Protein AF-A0A251WIX1-F1 (afdb_monomer_lite)

Secondary structure (DSSP, 8-state):
-------------------PPTTSHHHHHHHHHHH--SSS-HHHHHHHHHHHHHHHHHHHHTT-S-HHHHHHHHHHHHHHHHHHHHHHHHHHTPPPPPGGG------

Foldseek 3Di:
DDPDDPPPPDDDDDDDDDDDDCPDPVNVVVVDQCVDPVPDHSVVVVVLVCCLPCVLVVCVVVVVDDPVVSVVSVVVSVVSVVVVVVVVCVVVVNDDDDPPPPPDDDD

Structure (mmCIF, N/CA/C/O backbone):
data_AF-A0A251WIX1-F1
#
_entry.id   AF-A0A251WIX1-F1
#
loop_
_atom_site.group_PDB
_atom_site.id
_atom_site.type_symbol
_atom_site.label_atom_id
_atom_site.label_alt_id
_atom_site.label_comp_id
_atom_site.label_asym_id
_atom_site.label_entity_id
_atom_site.label_seq_id
_atom_site.pdbx_PDB_ins_code
_atom_site.Cartn_x
_atom_site.Cartn_y
_atom_site.Cartn_z
_atom_site.occupancy
_atom_site.B_iso_or_equiv
_atom_site.auth_seq_id
_atom_site.auth_comp_id
_atom_site.auth_asym_id
_atom_site.auth_atom_id
_atom_site.pdbx_PDB_model_num
ATOM 1 N N . MET A 1 1 ? 0.160 13.273 37.815 1.00 37.59 1 MET A N 1
ATOM 2 C CA . MET A 1 1 ? 1.061 12.531 36.905 1.00 37.59 1 MET A CA 1
ATOM 3 C C . MET A 1 1 ? 0.647 11.071 36.957 1.00 37.59 1 MET A C 1
ATOM 5 O O . MET A 1 1 ? 0.958 10.396 37.928 1.00 37.59 1 MET A O 1
ATOM 9 N N . ASN A 1 2 ? -0.154 10.618 35.992 1.00 44.62 2 ASN A N 1
ATOM 10 C CA . ASN A 1 2 ? -0.655 9.244 35.983 1.00 44.62 2 ASN A CA 1
ATOM 11 C C . ASN A 1 2 ? 0.426 8.329 35.404 1.00 44.62 2 ASN A C 1
ATOM 13 O O . ASN A 1 2 ? 0.716 8.383 34.212 1.00 44.62 2 ASN A O 1
ATOM 17 N N . ASN A 1 3 ? 1.029 7.518 36.273 1.00 50.97 3 ASN A N 1
ATOM 18 C CA . ASN A 1 3 ? 1.896 6.410 35.897 1.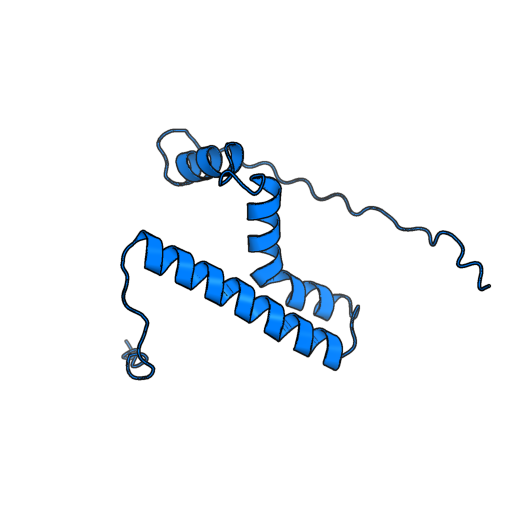00 50.97 3 ASN A CA 1
ATOM 19 C C . ASN A 1 3 ? 1.043 5.346 35.197 1.00 50.97 3 ASN A C 1
ATOM 21 O O . ASN A 1 3 ? 0.395 4.537 35.855 1.00 50.97 3 ASN A O 1
ATOM 25 N N . ILE A 1 4 ? 1.012 5.372 33.866 1.00 62.41 4 ILE A N 1
ATOM 26 C CA . ILE A 1 4 ? 0.481 4.263 33.072 1.00 62.41 4 ILE A CA 1
ATOM 27 C C . ILE A 1 4 ? 1.570 3.178 33.107 1.00 62.41 4 ILE A C 1
ATOM 29 O O . ILE A 1 4 ? 2.671 3.434 32.613 1.00 62.41 4 ILE A O 1
ATOM 33 N N . PRO A 1 5 ? 1.326 1.998 33.708 1.00 55.09 5 PRO A N 1
ATOM 34 C CA . PRO A 1 5 ? 2.285 0.902 33.645 1.00 55.09 5 PRO A CA 1
ATOM 35 C C . PRO A 1 5 ? 2.536 0.567 32.171 1.00 55.09 5 PRO A C 1
ATOM 37 O O . PRO A 1 5 ? 1.607 0.713 31.372 1.00 55.09 5 PRO A O 1
ATOM 40 N N . PRO A 1 6 ? 3.735 0.106 31.769 1.00 59.31 6 PRO A N 1
ATOM 41 C CA . PRO A 1 6 ? 3.930 -0.422 30.430 1.00 59.31 6 PRO A CA 1
ATOM 42 C C . PRO A 1 6 ? 3.034 -1.656 30.302 1.00 59.31 6 PRO A C 1
ATOM 44 O O . PRO A 1 6 ? 3.389 -2.765 30.693 1.00 59.31 6 PRO A O 1
ATOM 47 N N . THR A 1 7 ? 1.818 -1.425 29.812 1.00 57.84 7 THR A N 1
ATOM 48 C CA . THR A 1 7 ? 0.848 -2.434 29.413 1.00 57.84 7 THR A CA 1
ATOM 49 C C . THR A 1 7 ? 1.602 -3.477 28.615 1.00 57.84 7 THR A C 1
ATOM 51 O O . THR A 1 7 ? 2.399 -3.102 27.752 1.00 57.84 7 THR A O 1
ATOM 54 N N . CYS A 1 8 ? 1.367 -4.750 28.915 1.00 61.75 8 CYS A N 1
ATOM 55 C CA . CYS A 1 8 ? 1.951 -5.905 28.248 1.00 61.75 8 CYS A CA 1
ATOM 56 C C . CYS A 1 8 ? 1.585 -5.880 26.747 1.00 61.75 8 CYS A C 1
ATOM 58 O O . CYS A 1 8 ? 0.666 -6.562 26.304 1.00 61.75 8 CYS A O 1
ATOM 60 N N . ARG A 1 9 ? 2.236 -5.014 25.960 1.00 70.94 9 ARG A N 1
ATOM 61 C CA . ARG A 1 9 ? 2.047 -4.901 24.515 1.00 70.94 9 ARG A CA 1
ATOM 62 C C . ARG A 1 9 ? 2.704 -6.128 23.912 1.00 70.94 9 ARG A C 1
ATOM 64 O O . ARG A 1 9 ? 3.924 -6.166 23.755 1.00 70.94 9 ARG A O 1
ATOM 71 N N . LYS A 1 10 ? 1.898 -7.148 23.635 1.00 82.06 10 LYS A N 1
ATOM 72 C CA . LYS A 1 10 ? 2.343 -8.304 22.865 1.00 82.06 10 LYS A CA 1
ATOM 73 C C . LYS A 1 10 ? 2.587 -7.850 21.430 1.00 82.06 10 LYS A C 1
ATOM 75 O O . LYS A 1 10 ? 1.818 -7.063 20.882 1.00 82.06 10 LYS A O 1
ATOM 80 N N . ARG A 1 11 ? 3.718 -8.272 20.866 1.00 84.44 11 ARG A N 1
ATOM 81 C CA . ARG A 1 11 ? 3.994 -8.080 19.444 1.00 84.44 11 ARG A CA 1
ATOM 82 C C . ARG A 1 11 ? 3.276 -9.182 18.687 1.00 84.44 11 ARG A C 1
ATOM 84 O O . ARG A 1 11 ? 3.434 -10.346 19.035 1.00 84.44 11 ARG A O 1
ATOM 91 N N . GLU A 1 12 ? 2.529 -8.788 17.670 1.00 86.88 12 GLU A N 1
ATOM 92 C CA . GLU A 1 12 ? 1.979 -9.713 16.690 1.00 86.88 12 GLU A CA 1
ATOM 93 C C . GLU A 1 12 ? 2.959 -9.793 15.521 1.00 86.88 12 GLU A C 1
ATOM 95 O O . GLU A 1 12 ? 3.184 -8.806 14.812 1.00 86.88 12 GLU A O 1
ATOM 100 N N . ASP A 1 13 ? 3.582 -10.958 15.358 1.00 89.44 13 ASP A N 1
ATOM 101 C CA . ASP A 1 13 ? 4.502 -11.221 14.258 1.00 89.44 13 ASP A CA 1
ATOM 102 C C . ASP A 1 13 ? 3.727 -11.810 13.075 1.00 89.44 13 ASP A C 1
ATOM 104 O O . ASP A 1 13 ? 3.077 -12.848 13.179 1.00 89.44 13 ASP A O 1
ATOM 108 N N . PHE A 1 14 ? 3.833 -11.160 11.916 1.00 85.56 14 PHE A N 1
ATOM 109 C CA . PHE A 1 14 ? 3.282 -11.649 10.655 1.00 85.56 14 PHE A CA 1
ATOM 110 C C . PHE A 1 14 ? 4.414 -11.842 9.644 1.00 85.56 14 PHE A C 1
ATOM 112 O O . PHE A 1 14 ? 5.102 -10.886 9.278 1.00 85.56 14 PHE A O 1
ATOM 119 N N . SER A 1 15 ? 4.616 -13.082 9.192 1.00 88.94 15 SER A N 1
ATOM 120 C CA . SER A 1 15 ? 5.647 -13.441 8.215 1.00 88.94 15 SER A CA 1
ATOM 121 C C . SER A 1 15 ? 5.005 -13.978 6.943 1.00 88.94 15 SER A C 1
ATOM 123 O O . SER A 1 15 ? 4.280 -14.970 6.972 1.00 88.94 15 SER A O 1
ATOM 125 N N . PHE A 1 16 ? 5.301 -13.335 5.815 1.00 86.12 16 PHE A N 1
ATOM 126 C CA . PHE A 1 16 ? 4.845 -13.745 4.493 1.00 86.12 16 PHE A CA 1
ATOM 127 C C . PHE A 1 16 ? 6.029 -13.734 3.526 1.00 86.12 16 PHE A C 1
ATOM 129 O O . PHE A 1 16 ? 6.677 -12.703 3.332 1.00 86.12 16 PHE A O 1
ATOM 136 N N . ARG A 1 17 ? 6.336 -14.891 2.929 1.00 90.12 17 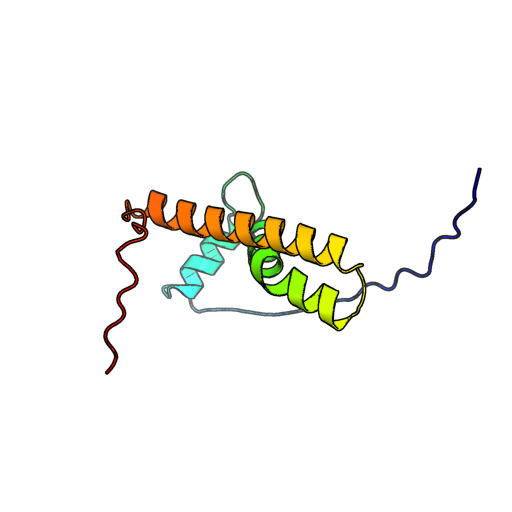ARG A N 1
ATOM 137 C CA . ARG A 1 17 ? 7.389 -15.020 1.916 1.00 90.12 17 ARG A CA 1
ATOM 138 C C . ARG A 1 17 ? 6.756 -15.115 0.538 1.00 90.12 17 ARG A C 1
ATOM 140 O O . ARG A 1 17 ? 5.997 -16.037 0.266 1.00 90.12 17 ARG A O 1
ATOM 147 N N . TYR A 1 18 ? 7.160 -14.207 -0.339 1.00 90.62 18 TYR A N 1
ATOM 148 C CA . TYR A 1 18 ? 6.770 -14.190 -1.740 1.00 90.62 18 TYR A CA 1
ATOM 149 C C . TYR A 1 18 ? 8.012 -14.030 -2.618 1.00 90.62 18 TYR A C 1
ATOM 151 O O . TYR A 1 18 ? 8.919 -13.260 -2.293 1.00 90.62 18 TYR A O 1
ATOM 159 N N . SER A 1 19 ? 8.129 -14.836 -3.672 1.00 93.94 19 SER A N 1
ATOM 160 C CA . SER A 1 19 ? 9.350 -14.933 -4.489 1.00 93.94 19 SER A CA 1
ATOM 161 C C . SER A 1 19 ? 9.006 -15.219 -5.953 1.00 93.94 19 SER A C 1
ATOM 163 O O . SER A 1 19 ? 9.184 -16.345 -6.413 1.00 93.94 19 SER A O 1
ATOM 165 N N . PRO A 1 20 ? 8.474 -14.220 -6.677 1.00 95.50 20 PRO A N 1
ATOM 166 C CA . PRO A 1 20 ? 8.127 -14.368 -8.084 1.00 95.50 20 PRO A CA 1
ATOM 167 C C . PRO A 1 20 ? 9.378 -14.493 -8.960 1.00 95.50 20 PRO A C 1
ATOM 169 O O . PRO A 1 20 ? 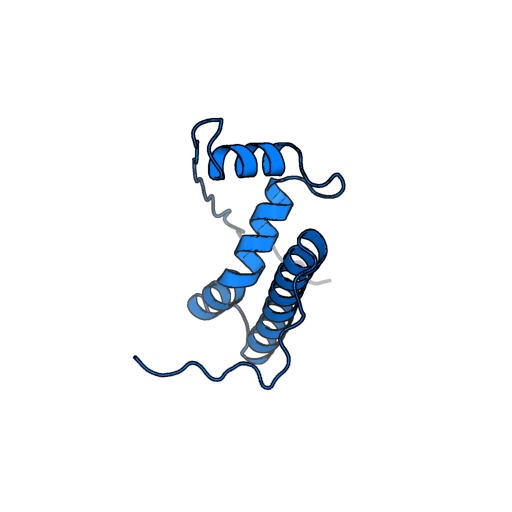10.449 -13.973 -8.625 1.00 95.50 20 PRO A O 1
ATOM 172 N N . TYR A 1 21 ? 9.230 -15.159 -10.106 1.00 97.00 21 TYR A N 1
ATOM 173 C CA . TYR A 1 21 ? 10.293 -15.266 -11.103 1.00 97.00 21 TYR A CA 1
ATOM 174 C C . TYR A 1 21 ? 10.643 -13.898 -11.696 1.00 97.00 21 TYR A C 1
ATOM 176 O O . TYR A 1 21 ? 9.775 -13.049 -11.919 1.00 97.00 21 TYR A O 1
ATOM 184 N N . THR A 1 22 ? 11.922 -13.697 -12.009 1.00 94.94 22 THR A N 1
ATOM 185 C CA . THR A 1 22 ? 12.370 -12.531 -12.776 1.00 94.94 22 THR A CA 1
ATOM 186 C C . THR A 1 22 ? 11.746 -12.534 -14.174 1.00 94.94 22 THR A C 1
ATOM 188 O O . THR A 1 22 ? 11.404 -13.581 -14.716 1.00 94.94 22 THR A O 1
ATOM 191 N N . GLY A 1 23 ? 11.548 -11.346 -14.751 1.00 95.19 23 GLY A N 1
ATOM 192 C CA . GLY A 1 23 ? 10.913 -11.193 -16.066 1.00 95.19 23 GLY A CA 1
ATOM 193 C C . GLY A 1 23 ? 9.383 -11.308 -16.068 1.00 95.19 23 GLY A C 1
ATOM 194 O O . GLY A 1 23 ? 8.765 -11.036 -17.091 1.00 95.19 23 GLY A O 1
ATOM 195 N N . THR A 1 24 ? 8.758 -11.653 -14.938 1.00 97.62 24 THR A N 1
ATOM 196 C CA . THR A 1 24 ? 7.298 -11.573 -14.762 1.00 97.62 24 THR A CA 1
ATOM 197 C C . THR A 1 24 ? 6.877 -10.191 -14.252 1.00 97.62 24 THR A C 1
ATOM 199 O O . THR A 1 24 ? 7.699 -9.455 -13.698 1.00 97.62 24 THR A O 1
ATOM 202 N N . GLN A 1 25 ? 5.592 -9.844 -14.397 1.00 96.94 25 GLN A N 1
ATOM 203 C CA . GLN A 1 25 ? 5.027 -8.612 -13.826 1.00 96.94 25 GLN A CA 1
ATOM 204 C C . GLN A 1 25 ? 5.253 -8.545 -12.308 1.00 96.94 25 GLN A C 1
ATOM 206 O O . GLN A 1 25 ? 5.729 -7.533 -11.797 1.00 96.94 25 GLN A O 1
ATOM 211 N N . ASP A 1 26 ? 5.035 -9.657 -11.606 1.00 96.56 26 ASP A N 1
ATOM 212 C CA . ASP A 1 26 ? 5.283 -9.755 -10.166 1.00 96.56 26 ASP A CA 1
ATOM 213 C C . ASP A 1 26 ? 6.774 -9.636 -9.816 1.00 96.56 26 ASP A C 1
ATOM 215 O O . ASP A 1 26 ? 7.148 -9.028 -8.809 1.00 96.56 26 ASP A O 1
ATOM 219 N N . GLY A 1 27 ? 7.653 -10.176 -10.666 1.00 96.94 27 GLY A N 1
ATOM 220 C CA . GLY A 1 27 ? 9.100 -9.998 -10.559 1.00 96.94 27 GLY A CA 1
ATOM 221 C C . GLY A 1 27 ? 9.515 -8.531 -10.674 1.00 96.94 27 GLY A C 1
ATOM 222 O O . GLY A 1 27 ? 10.332 -8.057 -9.879 1.00 96.94 27 GLY A O 1
ATOM 223 N N . ALA A 1 28 ? 8.924 -7.796 -11.620 1.00 95.69 28 ALA A N 1
ATOM 224 C CA . ALA A 1 28 ? 9.143 -6.361 -11.783 1.00 95.69 28 ALA A CA 1
ATOM 225 C C . ALA A 1 28 ? 8.603 -5.562 -10.586 1.00 95.69 28 ALA A C 1
ATOM 227 O O . ALA A 1 28 ? 9.310 -4.696 -10.067 1.00 95.69 28 ALA A O 1
ATOM 228 N N . LEU A 1 29 ? 7.412 -5.907 -10.083 1.00 94.31 29 LEU A N 1
ATOM 229 C CA . LEU A 1 29 ? 6.845 -5.314 -8.870 1.00 94.31 29 LEU A CA 1
ATOM 230 C C . LEU A 1 29 ? 7.761 -5.529 -7.658 1.00 94.31 29 LEU A C 1
ATOM 232 O O . LEU A 1 29 ? 8.042 -4.585 -6.919 1.00 94.31 29 LEU A O 1
ATOM 236 N N . MET A 1 30 ? 8.283 -6.744 -7.461 1.00 94.19 30 MET A N 1
ATOM 237 C CA . MET A 1 30 ? 9.225 -7.001 -6.367 1.00 94.19 30 MET A CA 1
ATOM 238 C C . MET A 1 30 ? 10.532 -6.229 -6.523 1.00 94.19 30 MET A C 1
ATOM 240 O O . MET A 1 30 ? 11.071 -5.753 -5.524 1.00 94.19 30 MET A O 1
ATOM 244 N N . ALA A 1 31 ? 11.056 -6.089 -7.742 1.00 93.25 31 ALA A N 1
ATOM 245 C CA . ALA A 1 31 ? 12.241 -5.272 -7.987 1.00 93.25 31 ALA A CA 1
ATOM 246 C C . ALA A 1 31 ? 11.982 -3.788 -7.672 1.00 93.25 31 ALA A C 1
ATOM 248 O O . ALA A 1 31 ? 12.807 -3.153 -7.012 1.00 93.25 31 ALA A O 1
ATOM 249 N N . PHE A 1 32 ? 10.819 -3.264 -8.072 1.00 92.25 32 PHE A N 1
ATOM 250 C CA . PHE A 1 32 ? 10.391 -1.900 -7.764 1.00 92.25 32 PHE A CA 1
ATOM 251 C C . PHE A 1 32 ? 10.280 -1.672 -6.254 1.00 92.25 32 PHE A C 1
ATOM 253 O O . PHE A 1 32 ? 10.923 -0.771 -5.720 1.00 92.25 32 PHE A O 1
ATOM 260 N N . LEU A 1 33 ? 9.547 -2.530 -5.538 1.00 92.62 33 LEU A N 1
ATOM 261 C CA . LEU A 1 33 ? 9.389 -2.399 -4.089 1.00 92.62 33 LEU A CA 1
ATOM 262 C C . LEU A 1 33 ? 10.737 -2.510 -3.367 1.00 92.62 33 LEU A C 1
ATOM 264 O O . LEU A 1 33 ? 11.015 -1.717 -2.476 1.00 92.62 33 LEU A O 1
ATOM 268 N N . LYS A 1 34 ? 11.631 -3.420 -3.771 1.00 90.44 34 LYS A N 1
ATOM 269 C CA . LYS A 1 34 ? 12.980 -3.500 -3.177 1.00 90.44 34 LYS A CA 1
ATOM 270 C C . LYS A 1 34 ? 13.782 -2.206 -3.337 1.00 90.44 34 LYS A C 1
ATOM 272 O O . LYS A 1 34 ? 14.558 -1.879 -2.444 1.00 90.44 34 LYS A O 1
ATOM 277 N N . LYS A 1 35 ? 13.603 -1.493 -4.451 1.00 90.75 35 LYS A N 1
ATOM 278 C CA . LYS A 1 35 ? 14.250 -0.201 -4.711 1.00 90.75 35 LYS A CA 1
ATOM 279 C C . LYS A 1 35 ? 13.591 0.947 -3.934 1.00 90.75 35 LYS A C 1
ATOM 281 O O . LYS A 1 35 ? 14.297 1.849 -3.493 1.00 90.75 35 LYS A O 1
ATOM 286 N N . GLY A 1 36 ? 12.271 0.895 -3.756 1.00 88.62 36 GLY A N 1
ATOM 287 C CA . GLY A 1 36 ? 11.469 2.012 -3.252 1.00 88.62 36 GLY A CA 1
ATOM 288 C C . GLY A 1 36 ? 11.211 3.076 -4.324 1.00 88.62 36 GLY A C 1
ATOM 289 O O . GLY A 1 36 ? 11.678 2.962 -5.461 1.00 88.62 36 GLY A O 1
ATOM 290 N N . ASP A 1 37 ? 10.475 4.124 -3.953 1.00 84.00 37 ASP A N 1
ATOM 291 C CA . ASP A 1 37 ? 10.133 5.253 -4.839 1.00 84.00 37 ASP A CA 1
ATOM 292 C C . ASP A 1 37 ? 11.112 6.442 -4.713 1.00 84.00 37 ASP A C 1
ATOM 294 O O . ASP A 1 37 ? 10.935 7.475 -5.353 1.00 84.00 37 ASP A O 1
ATOM 298 N N . GLY A 1 38 ? 12.165 6.291 -3.900 1.00 83.88 38 GLY A N 1
ATOM 299 C CA . GLY A 1 38 ? 13.142 7.340 -3.586 1.00 83.88 3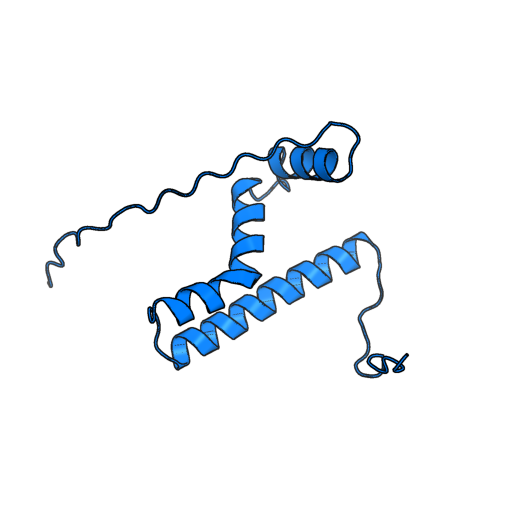8 GLY A CA 1
ATOM 300 C C . GLY A 1 38 ? 12.802 8.169 -2.343 1.00 83.88 38 GLY A C 1
ATOM 301 O O . GLY A 1 38 ? 13.683 8.856 -1.830 1.00 83.88 38 GLY A O 1
ATOM 302 N N . VAL A 1 39 ? 11.576 8.064 -1.822 1.00 85.31 39 VAL A N 1
ATOM 303 C CA . VAL A 1 39 ? 11.127 8.710 -0.576 1.00 85.31 39 VAL A CA 1
ATOM 304 C C . VAL A 1 39 ? 10.837 7.663 0.499 1.00 85.31 39 VAL A C 1
ATOM 306 O O . VAL A 1 39 ? 11.277 7.805 1.638 1.00 85.31 39 VAL A O 1
ATOM 309 N N . LYS A 1 40 ? 10.123 6.600 0.130 1.00 85.19 40 LYS A N 1
ATOM 310 C CA . LYS A 1 40 ? 9.683 5.506 0.993 1.00 85.19 40 LYS A CA 1
ATOM 311 C C . LYS A 1 40 ? 10.393 4.210 0.647 1.00 85.19 40 LYS A C 1
ATOM 313 O O . LYS A 1 40 ? 10.670 3.890 -0.515 1.00 85.19 40 LYS A O 1
ATOM 318 N N . GLN A 1 41 ? 10.635 3.411 1.677 1.00 89.94 41 GLN A N 1
ATOM 319 C CA . GLN A 1 41 ? 11.114 2.046 1.495 1.00 89.94 41 GLN A CA 1
ATOM 320 C C . GLN A 1 41 ? 9.975 1.153 0.984 1.00 89.94 41 GLN A C 1
ATOM 322 O O . GLN A 1 41 ? 8.810 1.351 1.326 1.00 89.94 41 GLN A O 1
ATOM 327 N N . GLY A 1 42 ? 10.297 0.090 0.241 1.00 88.06 42 GLY A N 1
ATOM 328 C CA . GLY A 1 42 ? 9.291 -0.856 -0.266 1.00 88.06 42 GLY A CA 1
ATOM 329 C C . GLY A 1 42 ? 8.343 -1.418 0.779 1.00 88.06 42 GLY A C 1
ATOM 330 O O . GLY A 1 42 ? 7.163 -1.630 0.509 1.00 88.06 42 GLY A O 1
ATOM 331 N N . LYS A 1 43 ? 8.854 -1.643 1.992 1.00 88.56 43 LYS A N 1
ATOM 332 C CA . LYS A 1 43 ? 8.044 -2.108 3.118 1.00 88.56 43 LYS A CA 1
ATOM 333 C C . LYS A 1 43 ? 6.966 -1.091 3.495 1.00 88.56 43 LYS A C 1
ATOM 335 O O . LYS A 1 43 ? 5.852 -1.490 3.812 1.00 88.56 43 LYS A O 1
ATOM 340 N N . GLU A 1 44 ? 7.284 0.197 3.466 1.00 91.00 44 GLU A N 1
ATOM 341 C CA . GLU A 1 44 ? 6.335 1.267 3.779 1.00 91.00 44 GLU A CA 1
ATOM 342 C C . GLU A 1 44 ? 5.269 1.362 2.691 1.00 91.00 44 GLU A C 1
ATOM 344 O O . GLU A 1 44 ? 4.085 1.343 3.015 1.00 91.00 44 GLU A O 1
ATOM 349 N N . LEU A 1 45 ? 5.676 1.325 1.417 1.00 90.19 45 LEU A N 1
ATOM 350 C CA . LEU A 1 45 ? 4.757 1.296 0.272 1.00 90.19 45 LEU A CA 1
ATOM 351 C C . LEU A 1 45 ? 3.780 0.113 0.350 1.00 90.19 45 LEU A C 1
ATOM 353 O O . LEU A 1 45 ? 2.568 0.274 0.183 1.00 90.19 45 LEU A O 1
ATOM 357 N N . MET A 1 46 ? 4.293 -1.080 0.665 1.00 91.62 46 MET A N 1
ATOM 358 C CA . MET A 1 46 ? 3.474 -2.281 0.835 1.00 91.62 46 MET A CA 1
ATOM 359 C C . MET A 1 46 ? 2.503 -2.136 2.014 1.00 91.62 46 MET A C 1
ATOM 361 O O . MET A 1 46 ? 1.314 -2.412 1.869 1.00 91.62 46 MET A O 1
ATOM 365 N N . LEU A 1 47 ? 2.987 -1.690 3.178 1.00 92.25 47 LEU A N 1
ATOM 366 C CA . LEU A 1 47 ? 2.148 -1.536 4.366 1.00 92.25 47 LEU A CA 1
ATOM 367 C C . LEU A 1 47 ? 1.065 -0.476 4.170 1.00 92.25 47 LEU A C 1
ATOM 369 O O . LEU A 1 47 ? -0.063 -0.695 4.600 1.00 92.25 47 LEU A O 1
ATOM 373 N N . GLU A 1 48 ? 1.369 0.649 3.529 1.00 91.69 48 GLU A N 1
ATOM 374 C CA . GLU A 1 48 ? 0.367 1.670 3.210 1.00 91.69 48 GLU A CA 1
ATOM 375 C C . GLU A 1 48 ? -0.718 1.124 2.283 1.00 91.69 48 GLU A C 1
ATOM 377 O O . GLU A 1 48 ? -1.900 1.331 2.552 1.00 91.69 48 GLU A O 1
ATOM 382 N N . SER A 1 49 ? -0.331 0.356 1.263 1.00 91.94 49 SER A N 1
ATOM 383 C CA . SER A 1 49 ? -1.270 -0.288 0.337 1.00 91.94 49 SER A CA 1
ATOM 384 C C . SER A 1 49 ? -2.201 -1.267 1.058 1.00 91.94 49 SER A C 1
ATOM 386 O O . SER A 1 49 ? -3.419 -1.204 0.907 1.00 91.94 49 SER A O 1
ATOM 388 N N . VAL A 1 50 ? -1.646 -2.127 1.917 1.00 94.44 50 VAL A N 1
ATOM 389 C CA . VAL A 1 50 ? -2.429 -3.096 2.703 1.00 94.44 50 VAL A CA 1
ATOM 390 C C . VAL A 1 50 ? -3.350 -2.388 3.702 1.00 94.44 50 VAL A C 1
ATOM 392 O O . VAL A 1 50 ? -4.517 -2.758 3.832 1.00 94.44 50 VAL A O 1
ATOM 395 N N . ARG A 1 51 ? -2.856 -1.358 4.399 1.00 95.38 51 ARG A N 1
ATOM 396 C CA . ARG A 1 51 ? -3.631 -0.613 5.406 1.00 95.38 51 ARG A CA 1
ATOM 397 C C . ARG A 1 51 ? -4.773 0.183 4.791 1.00 95.38 51 ARG A C 1
ATOM 399 O O . ARG A 1 51 ? -5.844 0.225 5.390 1.00 95.38 51 ARG A O 1
ATOM 406 N N . ALA A 1 52 ? -4.555 0.787 3.623 1.00 95.62 52 ALA A N 1
ATOM 407 C CA . ALA A 1 52 ? -5.580 1.563 2.933 1.00 95.62 52 ALA A CA 1
ATOM 408 C C . ALA A 1 52 ? -6.858 0.738 2.709 1.00 95.62 52 ALA A C 1
ATOM 410 O O . ALA A 1 52 ? -7.951 1.272 2.856 1.00 95.62 52 ALA A O 1
ATOM 411 N N . PHE A 1 53 ? -6.725 -0.567 2.453 1.00 95.44 53 PHE A N 1
ATOM 412 C CA . PHE A 1 53 ? -7.867 -1.451 2.230 1.00 95.44 53 PHE A CA 1
ATOM 413 C C . PHE A 1 53 ? -8.327 -2.208 3.490 1.00 95.44 53 PHE A C 1
ATOM 415 O O . PHE A 1 53 ? -9.512 -2.214 3.816 1.00 95.44 53 PHE A O 1
ATOM 422 N N . TRP A 1 54 ? -7.411 -2.846 4.228 1.00 96.69 54 TRP A N 1
ATOM 423 C CA . TRP A 1 54 ? -7.787 -3.826 5.259 1.00 96.69 54 TRP A CA 1
ATOM 424 C C . TRP A 1 54 ? -7.939 -3.258 6.673 1.00 96.69 54 TRP A C 1
ATOM 426 O O . TRP A 1 54 ? -8.543 -3.916 7.522 1.00 96.69 54 TRP A O 1
ATOM 436 N N . MET A 1 55 ? -7.425 -2.055 6.956 1.00 96.94 55 MET A N 1
ATOM 437 C CA . MET A 1 55 ? -7.368 -1.546 8.335 1.00 96.94 55 MET A CA 1
ATOM 438 C C . MET A 1 55 ? -8.758 -1.390 8.963 1.00 96.94 55 MET A C 1
ATOM 440 O O . MET A 1 55 ? -8.961 -1.780 10.108 1.00 96.94 55 MET A O 1
ATOM 444 N N . VAL A 1 56 ? -9.729 -0.863 8.211 1.00 96.88 56 VAL A N 1
ATOM 445 C CA . VAL A 1 56 ? -11.101 -0.661 8.707 1.00 96.88 56 VAL A CA 1
ATOM 446 C C . VAL A 1 56 ? -11.741 -1.994 9.091 1.00 96.88 56 VAL A C 1
ATOM 448 O O . VAL A 1 56 ? -12.352 -2.101 10.152 1.00 96.88 56 VAL A O 1
ATOM 451 N N . ALA A 1 57 ? -11.574 -3.020 8.250 1.00 96.31 57 ALA A N 1
ATOM 452 C CA . ALA A 1 57 ? -12.112 -4.352 8.504 1.00 96.31 57 ALA A CA 1
ATOM 453 C C . ALA A 1 57 ? -11.487 -4.979 9.758 1.00 96.31 57 ALA A C 1
ATOM 455 O O . ALA A 1 57 ? -12.220 -5.491 10.601 1.00 96.31 57 ALA A O 1
ATOM 456 N N . ALA A 1 58 ? -10.164 -4.861 9.912 1.00 96.62 58 ALA A N 1
ATOM 457 C CA . ALA A 1 58 ? -9.444 -5.363 11.079 1.00 96.62 58 ALA A CA 1
ATOM 458 C C . ALA A 1 58 ? -9.859 -4.643 12.376 1.00 96.62 58 ALA A C 1
ATOM 460 O O . ALA A 1 58 ? -10.179 -5.283 13.373 1.00 96.62 58 ALA A O 1
ATOM 461 N N . CYS A 1 59 ? -9.926 -3.307 12.377 1.00 97.00 59 CYS A N 1
ATOM 462 C CA . CYS A 1 59 ? -10.354 -2.558 13.563 1.00 97.00 59 CYS A CA 1
ATOM 463 C C . CYS A 1 59 ? -11.816 -2.839 13.936 1.00 97.00 59 CYS A C 1
ATOM 465 O O . CYS A 1 59 ? -12.147 -2.867 15.122 1.00 97.00 59 CYS A O 1
ATOM 467 N N . ARG A 1 60 ? -12.683 -3.060 12.939 1.00 95.75 60 ARG A N 1
ATOM 468 C CA . ARG A 1 60 ? -14.087 -3.417 13.155 1.00 95.75 60 ARG A CA 1
ATOM 469 C C . ARG A 1 60 ? -14.241 -4.829 13.726 1.00 95.75 60 ARG A C 1
ATOM 471 O O . ARG A 1 60 ? -15.072 -4.998 14.613 1.00 95.75 60 ARG A O 1
ATOM 478 N N . SER A 1 61 ? -13.494 -5.823 13.234 1.00 96.44 61 SER A N 1
ATOM 479 C CA . SER A 1 61 ? -13.596 -7.207 13.729 1.00 96.44 61 SER A CA 1
ATOM 480 C C . SER A 1 61 ? -13.140 -7.336 15.178 1.00 96.44 61 SER A C 1
ATOM 482 O O . SER A 1 61 ? -13.757 -8.062 15.949 1.00 96.44 61 SER A O 1
ATOM 484 N N . GLU A 1 62 ? -12.106 -6.585 15.552 1.00 94.25 62 GLU A N 1
ATOM 485 C CA . GLU A 1 62 ? -11.528 -6.600 16.898 1.00 94.25 62 GLU A CA 1
ATOM 486 C C . GLU A 1 62 ? -12.229 -5.640 17.879 1.00 94.25 62 GLU A C 1
ATOM 488 O O . GLU A 1 62 ? -11.891 -5.605 19.060 1.00 94.25 62 GLU A O 1
ATOM 493 N N . GLY A 1 63 ? -13.187 -4.825 17.413 1.00 93.62 63 GLY A N 1
ATOM 494 C CA . GLY A 1 63 ? -13.889 -3.848 18.257 1.00 93.62 63 GLY A CA 1
ATOM 495 C C . GLY A 1 63 ? -12.965 -2.793 18.881 1.00 93.62 63 GLY A C 1
ATOM 496 O O . GLY A 1 63 ? -13.241 -2.303 19.973 1.00 93.62 63 GLY A O 1
ATOM 497 N N . LEU A 1 64 ? -11.855 -2.460 18.211 1.00 91.88 64 LEU A N 1
ATOM 498 C CA . LEU A 1 64 ? -10.785 -1.616 18.766 1.00 91.88 64 LEU A CA 1
ATOM 499 C C . LEU A 1 64 ? -11.136 -0.129 18.855 1.00 91.88 64 LEU A C 1
ATOM 501 O O . LEU A 1 64 ? -10.467 0.612 19.569 1.00 91.88 64 LEU A O 1
ATOM 505 N N . LEU A 1 65 ? -12.127 0.309 18.085 1.00 95.50 65 LEU A N 1
ATOM 506 C CA . LEU A 1 65 ? -12.465 1.709 17.876 1.00 95.50 65 LEU A CA 1
ATOM 507 C C . LEU A 1 65 ? -13.968 1.914 18.070 1.00 95.50 65 LEU A C 1
ATOM 509 O O . LEU A 1 65 ? -14.777 1.035 17.754 1.00 95.50 65 LEU A O 1
ATOM 513 N N . SER A 1 66 ? -14.345 3.095 18.553 1.00 96.38 66 SER A N 1
ATOM 514 C CA . SER A 1 66 ? -15.739 3.536 18.543 1.00 96.38 66 SER A CA 1
ATOM 515 C C . SER A 1 66 ? -16.268 3.664 17.108 1.00 96.38 66 SER A C 1
ATOM 517 O O . SER A 1 66 ? -15.506 3.714 16.142 1.00 96.38 66 SER A O 1
ATOM 519 N N . GLN A 1 67 ? -17.591 3.745 16.949 1.00 96.25 67 GLN A N 1
ATOM 520 C CA . GLN A 1 67 ? -18.197 3.918 15.623 1.00 96.25 67 GLN A CA 1
ATOM 521 C C . GLN A 1 67 ? -17.728 5.202 14.927 1.00 96.25 67 GLN A C 1
ATOM 523 O O . GLN A 1 67 ? -17.476 5.179 13.726 1.00 96.25 67 GLN A O 1
ATOM 528 N N . GLU A 1 68 ? -17.544 6.290 15.677 1.00 97.31 68 GLU A N 1
ATOM 529 C CA . GLU A 1 68 ? -17.047 7.553 15.122 1.00 97.31 68 GLU A CA 1
ATOM 530 C C . GLU A 1 68 ? -15.585 7.432 14.665 1.00 97.31 68 GLU A C 1
ATOM 532 O O . GLU A 1 68 ? -15.230 7.848 13.563 1.00 97.31 68 GLU A O 1
ATOM 537 N N . GLU A 1 69 ? -14.734 6.782 15.462 1.00 97.75 69 GLU A N 1
ATOM 538 C CA . GLU A 1 69 ? -13.337 6.534 15.089 1.00 97.75 69 GLU A CA 1
ATOM 539 C C . GLU A 1 69 ? -13.219 5.589 1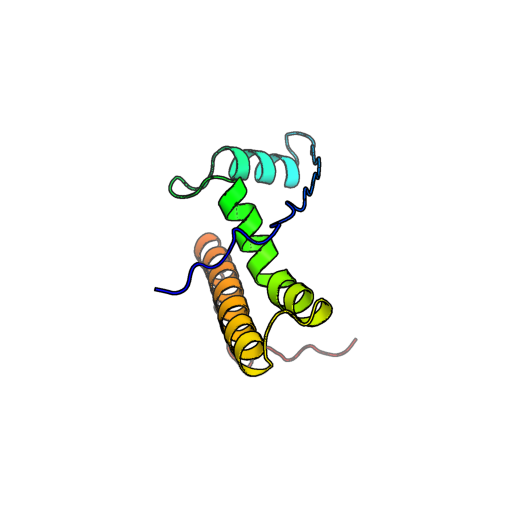3.885 1.00 97.75 69 GLU A C 1
ATOM 541 O O . GLU A 1 69 ? -12.388 5.822 13.006 1.00 97.75 69 GLU A O 1
ATOM 546 N N . LEU A 1 70 ? -14.064 4.553 13.801 1.00 97.44 70 LEU A N 1
ATOM 547 C CA . LEU A 1 70 ? -14.141 3.670 12.633 1.00 97.44 70 LEU A CA 1
ATOM 548 C C . LEU A 1 70 ? -14.594 4.424 11.384 1.00 97.44 70 LEU A C 1
ATOM 550 O O . LEU A 1 70 ? -14.039 4.201 10.307 1.00 97.44 70 LEU A O 1
ATOM 554 N N . HIS A 1 71 ? -15.573 5.318 11.516 1.00 97.69 71 HIS A N 1
ATOM 555 C CA . HIS A 1 71 ? -16.046 6.142 10.411 1.00 97.69 71 HIS A CA 1
ATOM 556 C C . HIS A 1 71 ? -14.937 7.071 9.905 1.00 97.69 71 HIS A C 1
ATOM 558 O O . HIS A 1 71 ? -14.633 7.087 8.708 1.00 97.69 71 HIS A O 1
ATOM 564 N N . GLN A 1 72 ? -14.247 7.764 10.813 1.00 98.06 72 GLN A N 1
ATOM 565 C CA . GLN A 1 72 ? -13.136 8.640 10.454 1.00 98.06 72 GLN A CA 1
ATOM 566 C C . GLN A 1 72 ? -11.946 7.869 9.857 1.00 98.06 72 GLN A C 1
ATOM 568 O O . GLN A 1 72 ? -11.314 8.345 8.906 1.00 98.06 72 GLN A O 1
ATOM 573 N N . LEU A 1 73 ? -11.650 6.674 10.378 1.00 97.81 73 LEU A N 1
ATOM 574 C CA . LEU A 1 73 ? -10.664 5.763 9.797 1.00 97.81 73 LEU A CA 1
ATOM 575 C C . LEU A 1 73 ? -11.070 5.354 8.376 1.00 97.81 73 LEU A C 1
ATOM 577 O O . LEU A 1 73 ? -10.233 5.396 7.476 1.00 97.81 73 LEU A O 1
ATOM 581 N N . GLY A 1 74 ? -12.348 5.035 8.161 1.00 97.62 74 GLY A N 1
ATOM 582 C CA . GLY A 1 74 ? -12.914 4.733 6.848 1.00 97.62 74 GLY A CA 1
ATOM 583 C C . GLY A 1 74 ? -12.682 5.851 5.837 1.00 97.62 74 GLY A C 1
ATOM 584 O O . GLY A 1 74 ? -12.130 5.601 4.767 1.00 97.62 74 GLY A O 1
ATOM 585 N N . LEU A 1 75 ? -12.996 7.096 6.203 1.00 98.06 75 LEU A N 1
ATOM 586 C CA . LEU A 1 75 ? -12.748 8.265 5.349 1.00 98.06 75 LEU A CA 1
ATOM 587 C C . LEU A 1 75 ? -11.264 8.418 4.986 1.00 98.06 75 LEU A C 1
ATOM 589 O O . LEU A 1 75 ? -10.928 8.738 3.846 1.00 98.06 75 LEU A O 1
ATOM 593 N N . ASN A 1 76 ? -10.362 8.173 5.938 1.00 97.25 76 ASN A N 1
ATOM 594 C CA . ASN A 1 76 ? -8.922 8.250 5.693 1.00 97.25 76 ASN A CA 1
ATOM 595 C C . ASN A 1 76 ? -8.435 7.131 4.758 1.00 97.25 76 ASN A C 1
ATOM 597 O O . ASN A 1 76 ? -7.622 7.391 3.870 1.00 97.25 76 ASN A O 1
ATOM 601 N N . CYS A 1 77 ? -8.954 5.914 4.929 1.00 97.62 77 CYS A N 1
ATOM 602 C CA . CYS A 1 77 ? -8.688 4.774 4.056 1.00 97.62 77 CYS A CA 1
ATOM 603 C C . CYS A 1 77 ? -9.182 5.023 2.623 1.00 97.62 77 CYS A C 1
ATOM 605 O O . CYS A 1 77 ? -8.406 4.841 1.687 1.00 97.62 77 CYS A O 1
ATOM 607 N N . CYS A 1 78 ? -10.408 5.532 2.443 1.00 97.44 78 CYS A N 1
ATOM 608 C CA . CYS A 1 78 ? -10.932 5.898 1.122 1.00 97.44 78 CYS A CA 1
ATOM 609 C C . CYS A 1 78 ? -10.040 6.931 0.425 1.00 97.44 78 CYS A C 1
ATOM 611 O O . CYS A 1 78 ? -9.599 6.693 -0.694 1.00 97.44 78 CYS A O 1
ATOM 613 N N . ARG A 1 79 ? -9.666 8.015 1.117 1.00 96.19 79 ARG A N 1
ATOM 614 C CA . ARG A 1 79 ? -8.753 9.032 0.563 1.00 96.19 79 ARG A CA 1
ATOM 615 C C . ARG A 1 79 ? -7.393 8.458 0.164 1.00 96.19 79 ARG A C 1
ATOM 617 O O . ARG A 1 79 ? -6.783 8.922 -0.795 1.00 96.19 79 ARG A O 1
ATOM 624 N N . ALA A 1 80 ? -6.876 7.483 0.913 1.00 95.50 80 ALA A N 1
ATOM 625 C CA . ALA A 1 80 ? -5.617 6.826 0.572 1.00 95.50 80 ALA A CA 1
ATOM 626 C C . ALA A 1 80 ? -5.748 5.978 -0.703 1.00 95.50 80 ALA A C 1
ATOM 628 O O . ALA A 1 80 ? -4.866 6.038 -1.557 1.00 95.50 80 ALA A O 1
ATOM 629 N N . LEU A 1 81 ? -6.853 5.241 -0.851 1.00 96.06 81 LEU A N 1
ATOM 630 C CA . LEU A 1 81 ? -7.154 4.471 -2.060 1.00 96.06 81 LEU A CA 1
ATOM 631 C C . LEU A 1 81 ? -7.365 5.387 -3.270 1.00 96.06 81 LEU A C 1
ATOM 633 O O . LEU A 1 81 ? -6.790 5.138 -4.322 1.00 96.06 81 LEU A O 1
ATOM 637 N N . GLU A 1 82 ? -8.115 6.477 -3.117 1.00 95.06 82 GLU A N 1
ATOM 638 C CA . GLU A 1 82 ? -8.324 7.474 -4.175 1.00 95.06 82 GLU A CA 1
ATOM 639 C C . GLU A 1 82 ? -6.993 8.033 -4.682 1.00 95.06 82 GLU A C 1
ATOM 641 O O . GLU A 1 82 ? -6.741 8.007 -5.883 1.00 95.06 82 GLU A O 1
ATOM 646 N N . ARG A 1 83 ? -6.078 8.404 -3.777 1.00 92.50 83 ARG A N 1
ATOM 647 C CA . ARG A 1 83 ? -4.724 8.845 -4.154 1.00 92.50 83 ARG A CA 1
ATOM 648 C C . ARG A 1 83 ? -3.926 7.775 -4.897 1.00 92.50 83 ARG A C 1
ATOM 650 O O . ARG A 1 83 ? -3.164 8.107 -5.798 1.00 92.50 83 ARG A O 1
ATOM 657 N N . GLN A 1 84 ? -4.066 6.502 -4.523 1.00 92.38 84 GLN A N 1
ATOM 658 C CA . GLN A 1 84 ? -3.414 5.403 -5.245 1.00 92.38 84 GLN A CA 1
ATOM 659 C C . GLN A 1 84 ? -3.985 5.250 -6.656 1.00 92.38 84 GLN A C 1
ATOM 661 O O . GLN A 1 84 ? -3.230 5.029 -7.602 1.00 92.38 84 GLN A O 1
ATOM 666 N N . VAL A 1 85 ? -5.301 5.402 -6.811 1.00 94.94 85 VAL A N 1
ATOM 667 C CA . VAL A 1 85 ? -5.945 5.392 -8.126 1.00 94.94 85 VAL A CA 1
ATOM 668 C C . VAL A 1 85 ? -5.475 6.586 -8.959 1.00 94.94 85 VAL A C 1
ATOM 670 O O . VAL A 1 85 ? -5.118 6.399 -10.121 1.00 94.94 85 VAL A O 1
ATOM 673 N N . ASP A 1 86 ? -5.420 7.785 -8.381 1.00 93.50 86 ASP A N 1
ATOM 674 C CA . ASP A 1 86 ? -4.955 8.991 -9.073 1.00 93.50 86 ASP A CA 1
ATOM 675 C C . ASP A 1 86 ? -3.501 8.858 -9.529 1.00 93.50 86 ASP A C 1
ATOM 677 O O . ASP A 1 86 ? -3.203 9.147 -10.683 1.00 93.50 86 ASP A O 1
ATOM 681 N N . TYR A 1 87 ? -2.623 8.296 -8.696 1.00 91.06 87 TYR A N 1
ATOM 682 C CA . TYR A 1 87 ? -1.248 7.989 -9.091 1.00 91.06 87 TYR A CA 1
ATOM 683 C C . TYR A 1 87 ? -1.180 7.071 -10.324 1.00 91.06 87 TYR A C 1
ATOM 685 O O . TYR A 1 87 ? -0.450 7.352 -11.273 1.00 91.06 87 TYR A O 1
ATOM 693 N N . ILE A 1 88 ? -1.973 5.992 -10.352 1.00 93.56 88 ILE A N 1
ATOM 694 C CA . ILE A 1 88 ? -2.027 5.086 -11.513 1.00 93.56 88 ILE A CA 1
ATOM 695 C C . ILE A 1 88 ? -2.517 5.838 -12.755 1.00 93.56 88 ILE A C 1
ATOM 697 O O . ILE A 1 88 ? -1.961 5.657 -13.842 1.00 93.56 88 ILE A O 1
ATOM 701 N N . ARG A 1 89 ? -3.538 6.691 -12.600 1.00 94.38 89 ARG A N 1
ATOM 702 C CA . ARG A 1 89 ? -4.049 7.515 -13.699 1.00 94.38 89 ARG A CA 1
ATOM 703 C C . ARG A 1 89 ? -2.985 8.462 -14.226 1.00 94.38 89 ARG A C 1
ATOM 705 O O . ARG A 1 89 ? -2.806 8.513 -15.435 1.00 94.38 89 ARG A O 1
ATOM 712 N N . GLU A 1 90 ? -2.262 9.157 -13.357 1.00 92.94 90 GLU A N 1
ATOM 713 C CA . GLU A 1 90 ? -1.185 10.071 -13.743 1.00 92.94 90 GLU A CA 1
ATOM 714 C C . GLU A 1 90 ? -0.061 9.341 -14.485 1.00 92.94 90 GLU A C 1
ATOM 716 O O . GLU A 1 90 ? 0.348 9.778 -15.562 1.00 92.94 90 GLU A O 1
ATOM 721 N N . CYS A 1 91 ? 0.393 8.190 -13.973 1.00 91.12 91 CYS A N 1
ATOM 722 C CA . CYS A 1 91 ? 1.442 7.392 -14.616 1.00 91.12 91 CYS A CA 1
ATOM 723 C C . CYS A 1 91 ? 1.080 6.945 -16.037 1.00 91.12 91 CYS A C 1
ATOM 725 O O . CYS A 1 91 ? 1.966 6.782 -16.876 1.00 91.12 91 CYS A O 1
ATOM 727 N N . LEU A 1 92 ? -0.207 6.723 -16.296 1.00 94.19 92 LEU A N 1
ATOM 728 C CA . LEU A 1 92 ? -0.713 6.171 -17.551 1.00 94.19 92 LEU A CA 1
ATOM 729 C C . LEU A 1 92 ? -1.516 7.186 -18.381 1.00 94.19 92 LEU A C 1
ATOM 731 O O . LEU A 1 92 ? -2.055 6.817 -19.421 1.00 94.19 92 LEU A O 1
ATOM 735 N N . GLN A 1 93 ? -1.599 8.444 -17.934 1.00 93.38 93 GLN A N 1
ATOM 736 C CA . GLN A 1 93 ? -2.439 9.500 -18.517 1.00 93.38 93 GLN A CA 1
ATOM 737 C C . GLN A 1 93 ? -3.895 9.045 -18.740 1.00 93.38 93 GLN A C 1
ATOM 739 O O . GLN A 1 93 ? -4.516 9.348 -19.760 1.00 93.38 93 GLN A O 1
ATOM 744 N N . LEU A 1 94 ? -4.440 8.277 -17.792 1.00 92.19 94 LEU A N 1
ATOM 745 C CA . LEU A 1 94 ? -5.804 7.756 -17.878 1.00 92.19 94 LEU A CA 1
ATOM 746 C C . LEU A 1 94 ? -6.828 8.848 -17.551 1.00 92.19 94 LEU A C 1
ATOM 748 O O . LEU A 1 94 ? -6.572 9.703 -16.700 1.00 92.19 94 LEU A O 1
ATOM 752 N N . PRO A 1 95 ? -8.021 8.797 -18.167 1.00 89.38 95 PRO A N 1
ATOM 753 C CA . PRO A 1 95 ? -9.076 9.753 -17.873 1.00 89.38 95 PRO A CA 1
ATOM 754 C C . PRO A 1 95 ? -9.577 9.618 -16.430 1.00 89.38 95 PRO A C 1
ATOM 756 O O . PRO A 1 95 ? -9.643 8.525 -15.857 1.00 89.38 95 PRO A O 1
ATOM 759 N N . ILE A 1 96 ? -9.997 10.748 -15.861 1.00 85.75 96 ILE A N 1
ATOM 760 C CA . ILE A 1 96 ? -10.771 10.773 -14.620 1.00 85.75 96 ILE A CA 1
ATOM 761 C C . ILE A 1 96 ? -12.180 10.266 -14.961 1.00 85.75 96 ILE A C 1
ATOM 763 O O . ILE A 1 96 ? -12.801 10.817 -15.874 1.00 85.75 96 ILE A O 1
ATOM 767 N N . PRO A 1 97 ? -12.705 9.239 -14.269 1.00 79.38 97 PRO A N 1
ATOM 768 C CA . PRO A 1 97 ? -14.076 8.801 -14.466 1.00 79.38 97 PRO A CA 1
ATOM 769 C C . PRO A 1 97 ? -15.021 9.965 -14.182 1.00 79.38 97 PRO A C 1
ATOM 771 O O . PRO A 1 97 ? -15.046 10.501 -13.074 1.00 79.38 97 PRO A O 1
ATOM 774 N N . SER A 1 98 ? -15.793 10.369 -15.184 1.00 73.00 98 SER A N 1
ATOM 775 C CA . SER A 1 98 ? -16.919 11.271 -14.979 1.00 73.00 98 SER A CA 1
ATOM 776 C C . SER A 1 98 ? -18.039 10.511 -14.267 1.00 73.00 98 SER A C 1
ATOM 778 O O . SER A 1 98 ? -18.230 9.314 -14.507 1.00 73.00 98 SER A O 1
ATOM 780 N N . ALA A 1 99 ? -18.795 11.198 -13.405 1.00 64.44 99 ALA A N 1
ATOM 781 C CA . ALA A 1 99 ? -19.908 10.613 -12.647 1.00 64.44 99 ALA A CA 1
ATOM 782 C C . ALA A 1 99 ? -20.934 9.867 -13.534 1.00 64.44 99 ALA A C 1
ATOM 784 O O . ALA A 1 99 ? -21.595 8.946 -13.065 1.00 64.44 99 ALA A O 1
ATOM 785 N N . ASP A 1 100 ? -20.993 10.193 -14.828 1.00 58.94 100 ASP A N 1
ATOM 786 C CA . ASP A 1 100 ? -21.927 9.619 -15.804 1.00 58.94 100 ASP A CA 1
ATOM 787 C C . ASP A 1 100 ? -21.476 8.284 -16.428 1.00 58.94 100 ASP A C 1
ATOM 789 O O . ASP A 1 100 ? -22.240 7.645 -17.148 1.00 58.94 100 ASP A 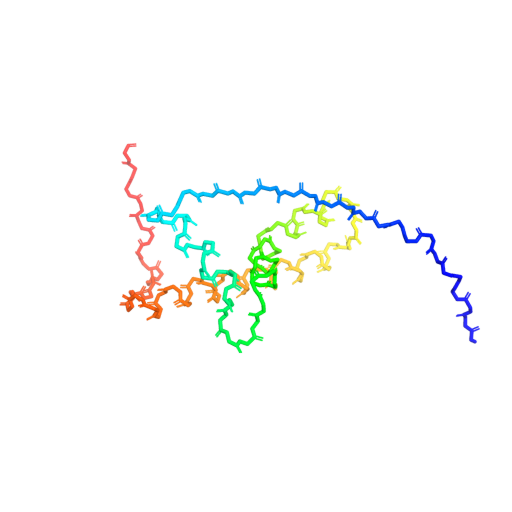O 1
ATOM 793 N N . SER A 1 101 ? -20.246 7.825 -16.175 1.00 55.19 101 SER A N 1
ATOM 794 C CA . SER A 1 101 ? -19.690 6.635 -16.848 1.00 55.19 101 SER A CA 1
ATOM 795 C C . SER A 1 101 ? -19.989 5.295 -16.152 1.00 55.19 101 SER A C 1
ATOM 797 O O . SER A 1 101 ? -19.619 4.238 -16.659 1.00 55.19 101 SER A O 1
ATOM 799 N N . SER A 1 102 ? -20.738 5.301 -15.043 1.00 51.84 102 SER A N 1
ATOM 800 C CA . SER A 1 102 ? -21.193 4.081 -14.353 1.00 51.84 102 SER A CA 1
ATOM 801 C C . SER A 1 102 ? -22.534 3.569 -14.896 1.00 51.84 102 SER A C 1
ATOM 803 O O . SER A 1 102 ? -23.479 3.372 -14.141 1.00 51.84 102 SER A O 1
ATOM 805 N N . THR A 1 103 ? -22.637 3.338 -16.206 1.00 47.19 103 THR A N 1
ATOM 806 C CA . THR A 1 103 ? -23.689 2.463 -16.754 1.00 47.19 103 THR A CA 1
ATOM 807 C C . THR A 1 103 ? -23.032 1.153 -17.156 1.00 47.19 103 THR A C 1
ATOM 809 O O . THR A 1 103 ? -22.573 0.983 -18.282 1.00 47.19 103 THR A O 1
ATOM 812 N N . ILE A 1 104 ? -22.939 0.226 -16.206 1.00 56.88 104 ILE A N 1
ATOM 813 C CA . ILE A 1 104 ? -22.591 -1.160 -16.514 1.00 56.88 104 ILE A CA 1
ATOM 814 C C . ILE A 1 104 ? -23.861 -1.793 -17.084 1.00 56.88 104 ILE A C 1
ATOM 816 O O . ILE A 1 104 ? -24.863 -1.924 -16.383 1.00 56.88 104 ILE A O 1
ATOM 820 N N . ALA A 1 105 ? -23.834 -2.135 -18.372 1.00 45.25 105 ALA A N 1
ATOM 821 C CA . ALA A 1 105 ? -24.877 -2.939 -18.993 1.00 45.25 105 ALA A CA 1
ATOM 822 C C . ALA A 1 105 ? -24.913 -4.328 -18.324 1.00 45.25 105 ALA A C 1
ATOM 824 O O . ALA A 1 105 ? -23.852 -4.941 -18.173 1.00 45.25 105 ALA A O 1
ATOM 825 N N . PRO A 1 106 ? -26.089 -4.839 -17.922 1.00 58.22 106 PRO A N 1
ATOM 826 C CA . PRO A 1 106 ? -26.201 -6.210 -17.451 1.00 58.22 106 PRO A CA 1
ATOM 827 C C . PRO A 1 106 ? -26.053 -7.157 -18.650 1.00 58.22 106 PRO A C 1
ATOM 829 O O . PRO A 1 106 ? -26.763 -7.012 -19.645 1.00 58.22 106 PRO A O 1
ATOM 832 N N . THR A 1 107 ? -25.113 -8.097 -18.559 1.00 57.31 107 THR A N 1
ATOM 833 C CA . THR A 1 107 ? -25.098 -9.333 -19.364 1.00 57.31 107 THR A CA 1
ATOM 834 C C . THR A 1 107 ? -25.991 -10.382 -18.735 1.00 57.31 107 THR A C 1
ATOM 836 O O . THR A 1 107 ? -25.880 -10.539 -17.496 1.00 57.31 107 THR A O 1
#

Sequence (107 aa):
MNNIPPTCRKREDFSFRYSPYTGTQDGALMAFLKKGDGVKQGKELMLESVRAFWMVAACRSEGLLSQEELHQLGLNCCRALERQVDYIRECLQLPIPSADSSTIAPT

Radius of gyration: 19.18 Å; chains: 1; bounding box: 40×28×56 Å

pLDDT: mean 86.47, std 14.99, range [37.59, 98.06]